Protein AF-A0A4Z1ERL7-F1 (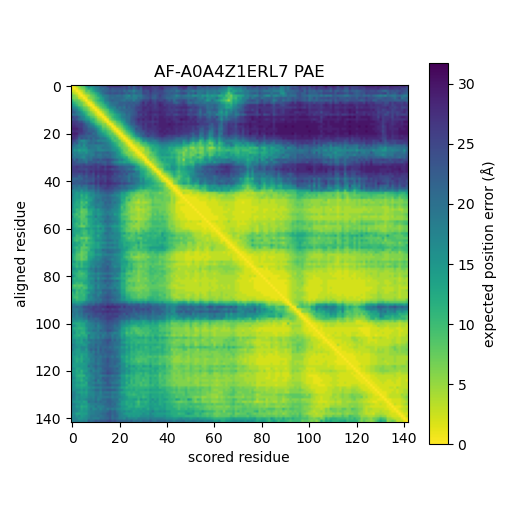afdb_monomer)

Foldseek 3Di:
DDDFDFADDPPPDPDPDPDPDPPPDDQDQDDCPPVPDPPDPPQQPDPNVQSRVQSCCCVPVNVPDRTPPGDHDGDDPDDLRVLLVVCVVPDDQDPDLVPAAEDEDAPDDDVSSVVSCVVSVHHYDHAYADPVGGDPVSVVVD

InterPro domains:
  IPR015421 Pyridoxal phosphate-dependent transferase, major domain [G3DSA:3.40.640.10] (1-142)
  IPR050859 Class-I pyridoxal-phosphate-dependent aminotransferase-like [PTHR42790] (23-142)

Solvent-accessible surface area (backbone atoms only — not comparable to full-atom values): 9504 Å² total; per-residue (Å²): 135,89,86,78,65,68,40,82,80,72,77,83,75,85,70,95,66,94,66,91,71,86,70,82,73,87,72,74,81,65,81,70,88,75,73,80,64,95,81,65,87,52,90,58,48,59,66,65,58,44,55,39,52,36,50,46,42,29,70,68,76,41,66,82,59,62,43,59,90,48,70,85,82,76,65,62,99,38,71,68,58,42,50,53,51,50,48,59,76,77,50,76,94,70,92,50,86,91,67,49,54,74,41,82,39,58,68,86,56,67,64,72,63,48,55,57,44,54,76,66,62,41,42,77,44,71,34,55,60,61,98,90,39,78,41,69,76,44,63,79,73,110

Secondary structure (DSSP, 8-state):
-----BPP-----------------------GGG---SSS--TT--HHHHHHHHHHIIIII-TT--BTT-------SSHHHHHHHHHHHH------GGGPPEEEEETT--HHHHHHHHHTT-EEEEEPB-SSSB-HHHHTT-

Radius of gyration: 19.95 Å; Cα contacts (8 Å, |Δi|>4): 111; chains: 1; bounding box: 48×36×49 Å

Sequence (142 aa):
MIEVQIARPAQLKLSDDEETLETSVPVTIPNMSKATDFNDPVDHGYPTLHSLLKQFTWKIVHEKIPYLGGPEIISTTGIIHGFSRVLEAFTEGYDFVREKQGLLRKQFTYKHVMQLAESRWLQIVPVRIDAEGIVPSALESV

Structure (mmCIF, N/CA/C/O backbone):
data_AF-A0A4Z1ERL7-F1
#
_entry.id   AF-A0A4Z1ERL7-F1
#
loop_
_atom_site.group_PDB
_atom_site.id
_atom_site.type_symbol
_atom_site.label_atom_id
_atom_site.label_alt_id
_atom_site.label_comp_id
_atom_site.label_asym_id
_atom_site.label_entity_id
_atom_site.label_seq_id
_atom_site.pdbx_PDB_ins_code
_atom_site.Cartn_x
_atom_site.Cartn_y
_atom_site.Cartn_z
_atom_site.occupancy
_atom_site.B_iso_or_equiv
_atom_site.auth_seq_id
_atom_site.auth_comp_id
_atom_site.auth_asym_id
_atom_site.auth_atom_id
_atom_site.pdbx_PDB_model_num
ATOM 1 N N . MET A 1 1 ? -5.606 18.672 0.229 1.00 29.23 1 MET A N 1
ATOM 2 C CA . MET A 1 1 ? -6.607 18.342 -0.808 1.00 29.23 1 MET A CA 1
ATOM 3 C C . MET A 1 1 ? -5.849 18.128 -2.110 1.00 29.23 1 MET A C 1
ATOM 5 O O . MET A 1 1 ? -5.290 19.090 -2.616 1.00 29.23 1 MET A O 1
ATOM 9 N N . ILE A 1 2 ? -5.696 16.882 -2.567 1.00 38.94 2 ILE A N 1
ATOM 10 C CA . ILE A 1 2 ? -5.010 16.573 -3.834 1.00 38.94 2 ILE A CA 1
ATOM 11 C C . ILE A 1 2 ? -6.072 16.645 -4.932 1.00 38.94 2 ILE A C 1
ATOM 13 O O . ILE A 1 2 ? -7.008 15.850 -4.935 1.00 38.94 2 ILE A O 1
ATOM 17 N N . GLU A 1 3 ? -5.965 17.634 -5.812 1.00 37.53 3 GLU A N 1
ATOM 18 C CA . GLU A 1 3 ? -6.872 17.820 -6.943 1.00 37.53 3 GLU A CA 1
ATOM 19 C C . GLU A 1 3 ? -6.348 16.994 -8.131 1.00 37.53 3 GLU A C 1
ATOM 21 O O . GLU A 1 3 ? -5.207 17.173 -8.554 1.00 37.53 3 GLU A O 1
ATOM 26 N N . VAL A 1 4 ? -7.140 16.045 -8.641 1.00 47.47 4 VAL A N 1
ATOM 27 C CA . VAL A 1 4 ? -6.750 15.170 -9.763 1.00 47.47 4 VAL A CA 1
ATOM 28 C C . VAL A 1 4 ? -7.673 15.417 -10.949 1.00 47.47 4 VAL A C 1
ATOM 30 O O . VAL A 1 4 ? -8.894 15.337 -10.827 1.00 47.47 4 VAL A O 1
ATOM 33 N N . GLN A 1 5 ? -7.087 15.679 -12.120 1.00 52.31 5 GLN A N 1
ATOM 34 C CA . GLN A 1 5 ? -7.832 15.790 -13.371 1.00 52.31 5 GLN A CA 1
ATOM 35 C C . GLN A 1 5 ? -8.152 14.392 -13.918 1.00 52.31 5 GLN A C 1
ATOM 37 O O . GLN A 1 5 ? -7.267 13.615 -14.285 1.00 52.31 5 GLN A O 1
ATOM 42 N N . ILE A 1 6 ? -9.442 14.067 -13.960 1.00 46.56 6 ILE A N 1
ATOM 43 C CA . ILE A 1 6 ? -9.960 12.811 -14.507 1.00 46.56 6 ILE A CA 1
ATOM 44 C C . ILE A 1 6 ? -9.933 12.914 -16.038 1.00 46.56 6 ILE A C 1
ATOM 46 O O . ILE A 1 6 ? -10.488 13.857 -16.609 1.00 46.56 6 ILE A O 1
ATOM 50 N N . ALA A 1 7 ? -9.288 11.962 -16.719 1.00 53.94 7 ALA A N 1
ATOM 51 C CA . ALA A 1 7 ? -9.387 11.883 -18.173 1.00 53.94 7 ALA A CA 1
ATOM 52 C C . ALA A 1 7 ? -10.841 11.541 -18.543 1.00 53.94 7 ALA A C 1
ATOM 54 O O . ALA A 1 7 ? -11.487 10.771 -17.833 1.00 53.94 7 ALA A O 1
ATOM 55 N N . ARG A 1 8 ? -11.387 12.115 -19.630 1.00 42.97 8 ARG A N 1
ATOM 56 C CA . ARG A 1 8 ? -12.768 11.817 -20.065 1.00 42.97 8 ARG A CA 1
ATOM 57 C C . ARG A 1 8 ? -12.980 10.297 -20.069 1.00 42.97 8 ARG A C 1
ATOM 59 O O . ARG A 1 8 ? -12.182 9.614 -20.712 1.00 42.97 8 ARG A O 1
ATOM 66 N N . PRO A 1 9 ? -14.013 9.767 -19.387 1.00 41.22 9 PRO A N 1
ATOM 67 C CA . PRO A 1 9 ? -14.196 8.330 -19.292 1.00 41.22 9 PRO A CA 1
ATOM 68 C C . PRO A 1 9 ? -14.443 7.784 -20.697 1.00 41.22 9 PRO A C 1
ATOM 70 O O . PRO A 1 9 ? -15.486 8.038 -21.300 1.00 41.22 9 PRO A O 1
ATOM 73 N N . ALA A 1 10 ? -13.476 7.043 -21.235 1.00 47.03 10 ALA A N 1
ATOM 74 C CA . ALA A 1 10 ? -13.779 6.104 -22.297 1.00 47.03 10 ALA A CA 1
ATOM 75 C C . ALA A 1 10 ? -14.717 5.073 -21.664 1.00 47.03 10 ALA A C 1
ATOM 77 O O . ALA A 1 10 ? -14.352 4.448 -20.667 1.00 47.03 10 ALA A O 1
ATOM 78 N N . GLN A 1 11 ? -15.951 4.967 -22.165 1.00 36.72 11 GLN A N 1
ATOM 79 C CA . GLN A 1 11 ? -16.884 3.953 -21.684 1.00 36.72 11 GLN A CA 1
ATOM 80 C C . GLN A 1 11 ? -16.178 2.598 -21.679 1.00 36.72 11 GLN A C 1
ATOM 82 O O . GLN A 1 11 ? -15.636 2.172 -22.700 1.00 36.72 11 GLN A O 1
ATOM 87 N N . LEU A 1 12 ? -16.173 1.953 -20.514 1.00 37.81 12 LEU A N 1
ATOM 88 C CA . LEU A 1 12 ? -15.612 0.629 -20.314 1.00 37.81 12 LEU A CA 1
ATOM 89 C C . LEU A 1 12 ? -16.505 -0.346 -21.090 1.00 37.81 12 LEU A C 1
ATOM 91 O O . LEU A 1 12 ? -17.544 -0.779 -20.598 1.00 37.81 12 LEU A O 1
ATOM 95 N N . LYS A 1 13 ? -16.165 -0.594 -22.358 1.00 33.91 13 LYS A N 1
ATOM 96 C CA . LYS A 1 13 ? -16.823 -1.622 -23.159 1.00 33.91 13 LYS A CA 1
ATOM 97 C C . LYS A 1 13 ? -16.431 -2.965 -22.556 1.00 33.91 13 LYS A C 1
ATOM 99 O O . LYS A 1 13 ? -15.260 -3.330 -22.582 1.00 33.91 13 LYS A O 1
ATOM 104 N N . LEU A 1 14 ? -17.405 -3.657 -21.976 1.00 33.97 14 LEU A N 1
ATOM 105 C CA . LEU A 1 14 ? -17.290 -5.077 -21.679 1.00 33.97 14 LEU A CA 1
ATOM 106 C C . LEU A 1 14 ? -17.335 -5.785 -23.041 1.00 33.97 14 LEU A C 1
ATOM 108 O O . LEU A 1 14 ? -18.391 -5.843 -23.666 1.00 33.97 14 LEU A O 1
ATOM 112 N N . SER A 1 15 ? -16.178 -6.160 -23.579 1.00 39.16 15 SER A N 1
ATOM 113 C CA . SER A 1 15 ? -16.084 -7.008 -24.768 1.00 39.16 15 SER A CA 1
ATOM 114 C C . SER A 1 15 ? -16.004 -8.458 -24.303 1.00 39.16 15 SER A C 1
ATOM 116 O O . SER A 1 15 ? -15.070 -8.808 -23.583 1.00 39.16 15 SER A O 1
ATOM 118 N N . ASP A 1 16 ? -16.981 -9.274 -24.702 1.00 39.66 16 ASP A N 1
ATOM 119 C CA . ASP A 1 16 ? -17.106 -10.709 -24.390 1.00 39.66 16 ASP A CA 1
ATOM 120 C C . ASP A 1 16 ? -16.131 -11.595 -25.197 1.00 39.66 16 ASP A C 1
ATOM 122 O O . ASP A 1 16 ? -16.387 -12.775 -25.428 1.00 39.66 16 ASP A O 1
ATOM 126 N N . ASP A 1 17 ? -14.999 -11.046 -25.632 1.00 36.62 17 ASP A N 1
ATOM 127 C CA . ASP A 1 17 ? -14.083 -11.733 -26.534 1.00 36.62 17 ASP A CA 1
ATOM 128 C C . ASP A 1 17 ? -12.872 -12.269 -25.755 1.00 36.62 17 ASP A C 1
ATOM 130 O O . ASP A 1 17 ? -12.022 -11.516 -25.272 1.00 36.62 17 ASP A O 1
ATOM 134 N N . GLU A 1 18 ? -12.807 -13.600 -25.635 1.00 43.19 18 GLU A N 1
ATOM 135 C CA . GLU A 1 18 ? -11.594 -14.379 -25.348 1.00 43.19 18 GLU A CA 1
ATOM 136 C C . GLU A 1 18 ? -10.579 -14.136 -26.477 1.00 43.19 18 GLU A C 1
ATOM 138 O O . GLU A 1 18 ? -10.425 -14.922 -27.411 1.00 43.19 18 GLU A O 1
ATOM 143 N N . GLU A 1 19 ? -9.912 -12.988 -26.426 1.00 36.16 19 GLU A N 1
ATOM 144 C CA . GLU A 1 19 ? -8.813 -12.659 -27.318 1.00 36.16 19 GLU A CA 1
ATOM 145 C C . GLU A 1 19 ? -7.513 -12.846 -26.529 1.00 36.16 19 GLU A C 1
ATOM 147 O O . GLU A 1 19 ? -7.147 -12.040 -25.669 1.00 36.16 19 GLU A O 1
ATOM 152 N N . THR A 1 20 ? -6.812 -13.953 -26.790 1.00 41.12 20 THR A N 1
ATOM 153 C CA . THR A 1 20 ? -5.414 -14.151 -26.388 1.00 41.12 20 THR A CA 1
ATOM 154 C C . THR A 1 20 ? -4.553 -13.095 -27.074 1.00 41.12 20 THR A C 1
ATOM 156 O O . THR A 1 20 ? -3.972 -13.320 -28.135 1.00 41.12 20 THR A O 1
ATOM 159 N N . LEU A 1 21 ? -4.514 -11.907 -26.482 1.00 41.00 21 LEU A N 1
ATOM 160 C CA . LEU A 1 21 ? -3.724 -10.777 -26.934 1.00 41.00 21 LEU A CA 1
ATOM 161 C C . LEU A 1 21 ? -2.336 -10.864 -26.299 1.00 41.00 21 LEU A C 1
ATOM 163 O O . LEU A 1 21 ? -2.074 -10.274 -25.250 1.00 41.00 21 LEU A O 1
ATOM 167 N N . GLU A 1 22 ? -1.406 -11.544 -26.971 1.00 43.72 22 GLU A N 1
ATOM 168 C CA . GLU A 1 22 ? 0.022 -11.240 -26.818 1.00 43.72 22 GLU A CA 1
ATOM 169 C C . GLU A 1 22 ? 0.317 -9.873 -27.461 1.00 43.72 22 GLU A C 1
ATOM 171 O O . GLU A 1 22 ? 1.029 -9.747 -28.457 1.00 43.72 22 GLU A O 1
ATOM 176 N N . THR A 1 23 ? -0.267 -8.809 -26.911 1.00 46.44 23 THR A N 1
ATOM 177 C CA . THR A 1 23 ? 0.066 -7.445 -27.314 1.00 46.44 23 THR A CA 1
ATOM 178 C C . THR A 1 23 ? 1.354 -7.075 -26.600 1.00 46.44 23 THR A C 1
ATOM 180 O O . THR A 1 23 ? 1.348 -6.654 -25.444 1.00 46.44 23 THR A O 1
ATOM 183 N N . SER A 1 24 ? 2.491 -7.251 -27.274 1.00 50.66 24 SER A N 1
ATOM 184 C CA . SER A 1 24 ? 3.776 -6.754 -26.785 1.00 50.66 24 SER A CA 1
ATOM 185 C C . SER A 1 24 ? 3.712 -5.225 -26.690 1.00 50.66 24 SER A C 1
ATOM 187 O O . SER A 1 24 ? 3.910 -4.522 -27.685 1.00 50.66 24 SER A O 1
ATOM 189 N N . VAL A 1 25 ? 3.393 -4.687 -25.512 1.00 60.91 25 VAL A N 1
ATOM 190 C CA . VAL A 1 25 ? 3.356 -3.237 -25.315 1.00 60.91 25 VAL A CA 1
ATOM 191 C C . VAL A 1 25 ? 4.800 -2.722 -25.308 1.00 60.91 25 VAL A C 1
ATOM 193 O O . VAL A 1 25 ? 5.588 -3.139 -24.456 1.00 60.91 25 VAL A O 1
ATOM 196 N N . PRO A 1 26 ? 5.194 -1.822 -26.229 1.00 62.06 26 PRO A N 1
ATOM 197 C CA . PRO A 1 26 ? 6.570 -1.356 -26.298 1.00 62.06 26 PRO A CA 1
ATOM 198 C C . PRO A 1 26 ? 6.904 -0.531 -25.050 1.00 62.06 26 PRO A C 1
ATOM 200 O O . PRO A 1 26 ? 6.377 0.571 -24.840 1.00 62.06 26 PRO A O 1
ATOM 203 N N . VAL A 1 27 ? 7.795 -1.071 -24.219 1.00 63.47 27 VAL A N 1
ATOM 204 C CA . VAL A 1 27 ? 8.471 -0.351 -23.138 1.00 63.47 27 VAL A CA 1
ATOM 205 C C . VAL A 1 27 ? 9.826 0.092 -23.673 1.00 63.47 27 VAL A C 1
ATOM 207 O O . VAL A 1 27 ? 10.673 -0.734 -24.011 1.00 63.47 27 VAL A O 1
ATOM 210 N N . THR A 1 28 ? 10.036 1.402 -23.780 1.00 74.31 28 THR A N 1
ATOM 211 C CA . THR A 1 28 ? 11.329 1.937 -24.208 1.00 74.31 28 THR A CA 1
ATOM 212 C C . THR A 1 28 ? 12.327 1.716 -23.082 1.00 74.31 28 THR A C 1
ATOM 214 O O . THR A 1 28 ? 12.141 2.267 -22.000 1.00 74.31 28 THR A O 1
ATOM 217 N N . ILE A 1 29 ? 13.382 0.938 -23.331 1.00 71.38 29 ILE A N 1
ATOM 218 C CA . ILE A 1 29 ? 14.493 0.771 -22.389 1.00 71.38 29 ILE A CA 1
ATOM 219 C C . ILE A 1 29 ? 15.427 1.972 -22.570 1.00 71.38 29 ILE A C 1
ATOM 221 O O . ILE A 1 29 ? 16.102 2.070 -23.600 1.00 71.38 29 ILE A O 1
ATOM 225 N N . PRO A 1 30 ? 15.462 2.922 -21.624 1.00 65.56 30 PRO A N 1
ATOM 226 C CA . PRO A 1 30 ? 16.341 4.066 -21.754 1.00 65.56 30 PRO A CA 1
ATOM 227 C C . PRO A 1 30 ? 17.798 3.628 -21.539 1.00 65.56 30 PRO A C 1
ATOM 229 O O . PRO A 1 30 ? 18.100 2.758 -20.721 1.00 65.56 30 PRO A O 1
ATOM 232 N N . ASN A 1 31 ? 18.718 4.222 -22.298 1.00 66.75 31 ASN A N 1
ATOM 233 C CA . ASN A 1 31 ? 20.134 3.875 -22.235 1.00 66.75 31 ASN A CA 1
ATOM 234 C C . ASN A 1 31 ? 20.722 4.243 -20.856 1.00 66.75 31 ASN A C 1
ATOM 236 O O . ASN A 1 31 ? 20.790 5.418 -20.493 1.00 66.75 31 ASN A O 1
ATOM 240 N N . MET A 1 32 ? 21.168 3.236 -20.099 1.00 58.22 32 MET A N 1
ATOM 241 C CA . MET A 1 32 ? 21.687 3.398 -18.734 1.00 58.22 32 MET A CA 1
ATOM 242 C C . MET A 1 32 ? 23.108 3.979 -18.660 1.00 58.22 32 MET A C 1
ATOM 244 O O . MET A 1 32 ? 23.582 4.294 -17.574 1.00 58.22 32 MET A O 1
ATOM 248 N N . SER A 1 33 ? 23.790 4.167 -19.793 1.00 60.22 33 SER A N 1
ATOM 249 C CA . SER A 1 33 ? 25.189 4.630 -19.829 1.00 60.22 33 SER A CA 1
ATOM 250 C C . SER A 1 33 ? 25.410 6.085 -19.388 1.00 60.22 33 SER A C 1
ATOM 252 O O . SER A 1 33 ? 26.551 6.471 -19.166 1.00 60.22 33 SER A O 1
ATOM 254 N N . LYS A 1 34 ? 24.346 6.883 -19.208 1.00 55.84 34 LYS A N 1
ATOM 255 C CA . LYS A 1 34 ? 24.411 8.240 -18.622 1.00 55.84 34 LYS A CA 1
ATOM 256 C C . LYS A 1 34 ? 24.113 8.283 -17.114 1.00 55.84 34 LYS A C 1
ATOM 258 O O . LYS A 1 34 ? 23.846 9.353 -16.585 1.00 55.84 34 LYS A O 1
ATOM 263 N N . ALA A 1 35 ? 24.145 7.150 -16.408 1.00 53.91 35 ALA A N 1
ATOM 264 C CA . ALA A 1 35 ? 23.962 7.087 -14.950 1.00 53.91 35 ALA A CA 1
ATOM 265 C C . ALA A 1 35 ? 25.219 7.501 -14.148 1.00 53.91 35 ALA A C 1
ATOM 267 O O . ALA A 1 35 ? 25.439 7.033 -13.034 1.00 53.91 35 ALA A O 1
ATOM 268 N N . THR A 1 36 ? 26.065 8.351 -14.724 1.00 53.62 36 THR A N 1
ATOM 269 C CA . THR A 1 36 ? 27.290 8.876 -14.121 1.00 53.62 36 THR A CA 1
ATOM 270 C C . THR A 1 36 ? 27.047 10.289 -13.615 1.00 53.62 36 THR A C 1
ATOM 272 O O . THR A 1 36 ? 27.498 11.255 -14.212 1.00 53.62 36 THR A O 1
ATOM 275 N N . ASP A 1 37 ? 26.349 10.395 -12.491 1.00 51.66 37 ASP A N 1
ATOM 276 C CA . ASP A 1 37 ? 26.801 11.311 -11.449 1.00 51.66 37 ASP A CA 1
ATOM 277 C C . ASP A 1 37 ? 26.349 10.765 -10.092 1.00 51.66 37 ASP A C 1
ATOM 279 O O . ASP A 1 37 ? 25.163 10.652 -9.795 1.00 51.66 37 ASP A O 1
ATOM 283 N N . PHE A 1 38 ? 27.315 10.317 -9.291 1.00 54.84 38 PHE A N 1
ATOM 284 C CA . PHE A 1 38 ? 27.087 9.792 -7.938 1.00 54.84 38 PHE A CA 1
ATOM 285 C C . PHE A 1 38 ? 26.825 10.925 -6.926 1.00 54.84 38 PHE A C 1
ATOM 287 O O . PHE A 1 38 ? 26.495 10.661 -5.775 1.00 54.84 38 PHE A O 1
ATOM 294 N N . ASN A 1 39 ? 26.989 12.183 -7.352 1.00 55.59 39 ASN A N 1
ATOM 295 C CA . ASN A 1 39 ? 27.037 13.352 -6.479 1.00 55.59 39 ASN A CA 1
ATOM 296 C C . ASN A 1 39 ? 25.744 14.174 -6.415 1.00 55.59 39 ASN A C 1
ATOM 298 O O . ASN A 1 39 ? 25.655 15.041 -5.548 1.00 55.59 39 ASN A O 1
ATOM 302 N N . ASP A 1 40 ? 24.747 13.904 -7.259 1.00 55.66 40 ASP A N 1
ATOM 303 C CA . ASP A 1 40 ? 23.464 14.602 -7.176 1.00 55.66 40 ASP A CA 1
ATOM 304 C C . ASP A 1 40 ? 22.503 13.832 -6.255 1.00 55.66 40 ASP A C 1
ATOM 306 O O . ASP A 1 40 ? 22.133 12.692 -6.566 1.00 55.66 40 ASP A O 1
ATOM 310 N N . PRO A 1 41 ? 22.068 14.410 -5.117 1.00 51.62 41 PRO A N 1
ATOM 311 C CA . PRO A 1 41 ? 21.031 13.811 -4.293 1.00 51.62 41 PRO A CA 1
ATOM 312 C C . PRO A 1 41 ? 19.706 13.895 -5.052 1.00 51.62 41 PRO A C 1
ATOM 314 O O . PRO A 1 41 ? 18.992 14.893 -4.997 1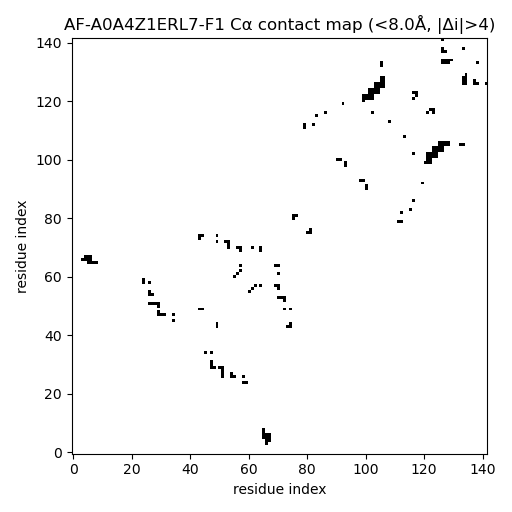.00 51.62 41 PRO A O 1
ATOM 317 N N . VAL A 1 42 ? 19.377 12.850 -5.808 1.00 58.47 42 VAL A N 1
ATOM 318 C CA . VAL A 1 42 ? 18.064 12.764 -6.440 1.00 58.47 42 VAL A CA 1
ATOM 319 C C . VAL A 1 42 ? 17.101 12.172 -5.419 1.00 58.47 42 VAL A C 1
ATOM 321 O O . VAL A 1 42 ? 17.010 10.952 -5.280 1.00 58.47 42 VAL A O 1
ATOM 324 N N . ASP A 1 43 ? 16.350 13.032 -4.729 1.00 58.31 43 ASP A N 1
ATOM 325 C CA . ASP A 1 43 ? 15.282 12.646 -3.785 1.00 58.31 43 ASP A CA 1
ATOM 326 C C . ASP A 1 43 ? 14.242 11.689 -4.411 1.00 58.31 43 ASP A C 1
ATOM 328 O O . ASP A 1 43 ? 13.515 10.981 -3.713 1.00 58.31 43 ASP A O 1
ATOM 332 N N . HIS A 1 44 ? 14.194 11.622 -5.746 1.00 60.16 44 HIS A N 1
ATOM 333 C CA . HIS A 1 44 ? 13.307 10.763 -6.535 1.00 60.16 44 HIS A CA 1
ATOM 334 C C . HIS A 1 44 ? 14.008 9.568 -7.217 1.00 60.16 44 HIS A C 1
ATOM 336 O O . HIS A 1 44 ? 13.363 8.810 -7.947 1.00 60.16 44 HIS A O 1
ATOM 342 N N . GLY A 1 45 ? 15.299 9.344 -6.951 1.00 71.62 45 GLY A N 1
ATOM 343 C CA . GLY A 1 45 ? 16.111 8.285 -7.561 1.00 71.62 45 GLY A CA 1
ATOM 344 C C . GLY A 1 45 ? 16.544 8.576 -9.004 1.00 71.62 45 GLY A C 1
ATOM 345 O O . GLY A 1 45 ? 16.286 9.638 -9.553 1.00 71.62 45 GLY A O 1
ATOM 346 N N . TYR A 1 46 ? 17.227 7.624 -9.644 1.00 81.12 46 TYR A N 1
ATOM 347 C CA . TYR A 1 46 ? 17.793 7.826 -10.983 1.00 81.12 46 TYR A CA 1
ATOM 348 C C . TYR A 1 46 ? 16.715 8.151 -12.041 1.00 81.12 46 TYR A C 1
ATOM 350 O O . TYR A 1 46 ? 15.831 7.316 -12.262 1.00 81.12 46 TYR A O 1
ATOM 358 N N . PRO A 1 47 ? 16.814 9.278 -12.778 1.00 81.94 47 PRO A N 1
ATOM 359 C CA . PRO A 1 47 ? 15.794 9.698 -13.751 1.00 81.94 47 PRO A CA 1
ATOM 360 C C . PRO A 1 47 ? 15.494 8.652 -14.835 1.00 81.94 47 PRO A C 1
ATOM 362 O O . PRO A 1 47 ? 14.345 8.425 -15.213 1.00 81.94 47 PRO A O 1
ATOM 365 N N . THR A 1 48 ? 16.534 7.964 -15.304 1.00 82.69 48 THR A N 1
ATOM 366 C CA . THR A 1 48 ? 16.443 6.879 -16.289 1.00 82.69 48 THR A CA 1
ATOM 367 C C . THR A 1 48 ? 15.609 5.706 -15.771 1.00 82.69 48 THR A C 1
ATOM 369 O O . THR A 1 48 ? 14.745 5.191 -16.479 1.00 82.69 48 THR A O 1
ATOM 372 N N . LEU A 1 49 ? 15.839 5.302 -14.519 1.00 83.75 49 LEU A N 1
ATOM 373 C CA . LEU A 1 49 ? 15.096 4.218 -13.882 1.00 83.75 49 LEU A CA 1
ATOM 374 C C . LEU A 1 49 ? 13.654 4.641 -13.585 1.00 83.75 49 L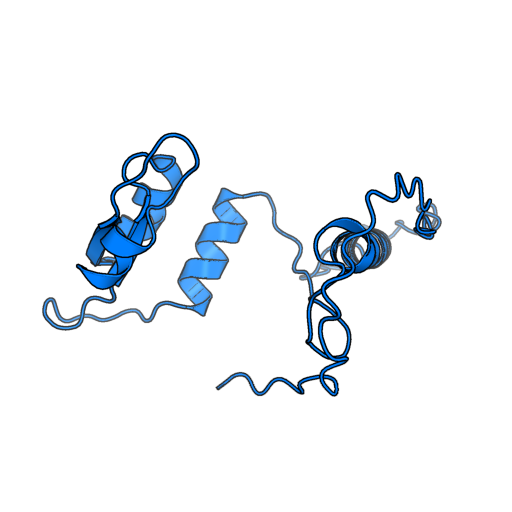EU A C 1
ATOM 376 O O . LEU A 1 49 ? 12.733 3.860 -13.810 1.00 83.75 49 LEU A O 1
ATOM 380 N N . HIS A 1 50 ? 13.453 5.883 -13.141 1.00 86.56 50 HIS A N 1
ATOM 381 C CA . HIS A 1 50 ? 12.126 6.451 -12.905 1.00 86.56 50 HIS A CA 1
ATOM 382 C C . HIS A 1 50 ? 11.271 6.431 -14.179 1.00 86.56 50 HIS A C 1
ATOM 384 O O . HIS A 1 50 ? 10.173 5.879 -14.172 1.00 86.56 50 HIS A O 1
ATOM 390 N N . SER A 1 51 ? 11.804 6.912 -15.307 1.00 86.75 51 SER A N 1
ATOM 391 C CA . SER A 1 51 ? 11.083 6.898 -16.589 1.00 86.75 51 SER A CA 1
ATOM 392 C C . SER A 1 51 ? 10.703 5.482 -17.035 1.00 86.75 51 SER A C 1
ATOM 394 O O . SER A 1 51 ? 9.583 5.260 -17.502 1.00 86.75 51 SER A O 1
ATOM 396 N N . LEU A 1 52 ? 11.611 4.516 -16.865 1.00 89.00 52 LEU A N 1
ATOM 397 C CA . LEU A 1 52 ? 11.354 3.114 -17.188 1.00 89.00 52 LEU A CA 1
ATOM 398 C C . LEU A 1 52 ? 10.238 2.531 -16.312 1.00 89.00 52 LEU A C 1
ATOM 400 O O . LEU A 1 52 ? 9.277 1.961 -16.828 1.00 89.00 52 LEU A O 1
ATOM 404 N N . LEU A 1 53 ? 10.347 2.696 -14.992 1.00 89.94 53 LEU A N 1
ATOM 405 C CA . LEU A 1 53 ? 9.373 2.167 -14.037 1.00 89.94 53 LEU A CA 1
ATOM 406 C C . LEU A 1 53 ? 8.003 2.831 -14.195 1.00 89.94 53 LEU A C 1
ATOM 408 O O . LEU A 1 53 ? 6.984 2.153 -14.068 1.00 89.94 53 LEU A O 1
ATOM 412 N N . LYS A 1 54 ? 7.951 4.125 -14.526 1.00 88.88 54 LYS A N 1
ATOM 413 C CA . LYS A 1 54 ? 6.695 4.837 -14.786 1.00 88.88 54 LYS A CA 1
ATOM 414 C C . LYS A 1 54 ? 6.003 4.293 -16.033 1.00 88.88 54 LYS A C 1
ATOM 416 O O . LYS A 1 54 ? 4.809 4.001 -15.996 1.00 88.88 54 LYS A O 1
ATOM 421 N N . GLN A 1 55 ? 6.759 4.087 -17.114 1.00 88.38 55 GLN A N 1
ATOM 422 C CA . GLN A 1 55 ? 6.239 3.457 -18.329 1.00 88.38 55 GLN A CA 1
ATOM 423 C C . GLN A 1 55 ? 5.740 2.038 -18.057 1.00 88.38 55 GLN A C 1
ATOM 425 O O . GLN A 1 55 ? 4.645 1.702 -18.492 1.00 88.38 55 GLN A O 1
ATOM 430 N N . PHE A 1 56 ? 6.506 1.232 -17.319 1.00 90.31 56 PHE A N 1
ATOM 431 C CA . PHE A 1 56 ? 6.118 -0.126 -16.937 1.00 90.31 56 PHE A CA 1
ATOM 432 C C . PHE A 1 56 ? 4.832 -0.137 -16.098 1.00 90.31 56 PHE A C 1
ATOM 434 O O . PHE A 1 56 ? 3.896 -0.879 -16.390 1.00 90.31 56 PHE A O 1
ATOM 441 N N . THR A 1 57 ? 4.754 0.730 -15.089 1.00 90.44 57 THR A N 1
ATOM 442 C CA . THR A 1 57 ? 3.607 0.807 -14.176 1.00 90.44 57 THR A CA 1
ATOM 443 C C . THR A 1 57 ? 2.339 1.207 -14.918 1.00 90.44 57 THR A C 1
ATOM 445 O O . THR A 1 57 ? 1.312 0.559 -14.757 1.00 90.44 57 THR A O 1
ATOM 448 N N . TRP A 1 58 ? 2.405 2.225 -15.777 1.00 87.44 58 TRP A N 1
ATOM 449 C CA . TRP A 1 58 ? 1.256 2.621 -16.589 1.00 87.44 58 TRP A CA 1
ATOM 450 C C . TRP A 1 58 ? 0.889 1.526 -17.597 1.00 87.44 58 TRP A C 1
ATOM 452 O O . TRP A 1 58 ? -0.241 1.053 -17.603 1.00 87.44 58 TRP A O 1
ATOM 462 N N . LYS A 1 59 ? 1.827 1.100 -18.444 1.00 85.81 59 LYS A N 1
ATOM 463 C CA . LYS A 1 59 ? 1.514 0.266 -19.613 1.00 85.81 59 LYS A CA 1
ATOM 464 C C . LYS A 1 59 ? 1.201 -1.192 -19.287 1.00 85.81 59 LYS A C 1
ATOM 466 O O . LYS A 1 59 ? 0.505 -1.822 -20.069 1.00 85.81 59 LYS A O 1
ATOM 471 N N . ILE A 1 60 ? 1.747 -1.730 -18.195 1.00 87.94 60 ILE A N 1
ATOM 472 C CA . ILE A 1 60 ? 1.658 -3.164 -17.878 1.00 87.94 60 ILE A CA 1
ATOM 473 C C . ILE A 1 60 ? 0.865 -3.393 -16.592 1.00 87.94 60 ILE A C 1
ATOM 475 O O . ILE A 1 60 ? -0.043 -4.215 -16.570 1.00 87.94 60 ILE A O 1
ATOM 479 N N . VAL A 1 61 ? 1.183 -2.672 -15.513 1.00 88.94 61 VAL A N 1
ATOM 480 C CA . VAL A 1 61 ? 0.550 -2.927 -14.203 1.00 88.94 61 VAL A CA 1
ATOM 481 C C . VAL A 1 61 ? -0.844 -2.304 -14.117 1.00 88.94 61 VAL A C 1
ATOM 483 O O . VAL A 1 61 ? -1.768 -2.891 -13.557 1.00 88.94 61 VAL A O 1
ATOM 486 N N . HIS A 1 62 ? -1.001 -1.101 -14.662 1.00 85.81 62 HIS A N 1
ATOM 487 C CA . HIS A 1 62 ? -2.175 -0.262 -14.464 1.00 85.81 62 HIS A CA 1
ATOM 488 C C . HIS A 1 62 ? -2.708 0.325 -15.777 1.00 85.81 62 HIS A C 1
ATOM 490 O O . HIS A 1 62 ? -3.012 1.516 -15.862 1.00 85.81 62 HIS A O 1
ATOM 496 N N . GLU A 1 63 ? -2.872 -0.532 -16.787 1.00 82.31 63 GLU A N 1
ATOM 497 C CA . GLU A 1 63 ? -3.307 -0.140 -18.136 1.00 82.31 63 GLU A CA 1
ATOM 498 C C . GLU A 1 63 ? -4.607 0.686 -18.129 1.00 82.31 63 GLU A C 1
ATOM 500 O O . GLU A 1 63 ? -4.755 1.643 -18.885 1.00 82.31 63 GLU A O 1
ATOM 505 N N . LYS A 1 64 ? -5.538 0.351 -17.229 1.00 84.19 64 LYS A N 1
ATOM 506 C CA . LYS A 1 64 ? -6.900 0.907 -17.191 1.00 84.19 64 LYS A CA 1
ATOM 507 C C . LYS A 1 64 ? -7.089 2.054 -16.189 1.00 84.19 64 LYS A C 1
ATOM 509 O O . LYS A 1 64 ? -8.225 2.345 -15.817 1.00 84.19 64 LYS A O 1
ATOM 514 N N . ILE A 1 65 ? -6.020 2.698 -15.709 1.00 83.62 65 ILE A N 1
ATOM 515 C CA . ILE A 1 65 ? -6.172 3.838 -14.790 1.00 83.62 65 ILE A CA 1
ATOM 516 C C . ILE A 1 65 ? -6.832 5.031 -15.516 1.00 83.62 65 ILE A C 1
ATOM 518 O O . ILE A 1 65 ? -6.311 5.487 -16.533 1.00 83.62 65 ILE A O 1
ATOM 522 N N . PRO A 1 66 ? -7.937 5.593 -14.984 1.00 84.25 66 PRO A N 1
ATOM 523 C CA . PRO A 1 66 ? -8.690 6.667 -15.641 1.00 84.25 66 PRO A CA 1
ATOM 524 C C . PRO A 1 66 ? -8.109 8.079 -15.412 1.00 84.25 66 PRO A C 1
ATOM 526 O O . PRO A 1 66 ? -8.727 9.075 -15.794 1.00 84.25 66 PRO A O 1
ATOM 529 N N . TYR A 1 67 ? -6.951 8.204 -14.759 1.00 82.62 67 TYR A N 1
ATOM 530 C CA . TYR A 1 67 ? -6.338 9.496 -14.435 1.00 82.62 67 TYR A CA 1
ATOM 531 C C . TYR A 1 67 ? -5.451 10.009 -15.573 1.00 82.62 67 TYR A C 1
ATOM 533 O O . TYR A 1 67 ? -4.668 9.259 -16.163 1.00 82.62 67 TYR A O 1
ATOM 541 N N . LEU A 1 68 ? -5.562 11.306 -15.874 1.00 81.81 68 LEU A N 1
ATOM 542 C CA . LEU A 1 68 ? -4.779 11.941 -16.931 1.00 81.81 68 LEU A CA 1
ATOM 543 C C . LEU A 1 68 ? -3.283 11.906 -16.584 1.00 81.81 68 LEU A C 1
ATOM 545 O O . LEU A 1 68 ? -2.885 12.299 -15.493 1.00 81.81 68 LEU A O 1
ATOM 549 N N . GLY A 1 69 ? -2.454 11.453 -17.527 1.00 77.81 69 GLY A N 1
ATOM 550 C CA . GLY A 1 69 ? -1.005 11.331 -17.323 1.00 77.81 69 GLY A CA 1
ATOM 551 C C . GLY A 1 69 ? -0.559 10.050 -16.609 1.00 77.81 69 GLY A C 1
ATOM 552 O O . GLY A 1 69 ? 0.646 9.858 -16.436 1.00 77.81 69 GLY A O 1
ATOM 553 N N . GLY A 1 70 ? -1.499 9.164 -16.259 1.00 82.25 70 GLY A N 1
ATOM 554 C CA . GLY A 1 70 ? -1.217 7.883 -15.615 1.00 82.25 70 GLY A CA 1
ATOM 555 C C . GLY A 1 70 ? -0.759 8.018 -14.155 1.00 82.25 70 GLY A C 1
ATOM 556 O O . GLY A 1 70 ? -0.700 9.121 -13.610 1.00 82.25 70 GLY A O 1
ATOM 557 N N . PRO A 1 71 ? -0.455 6.894 -13.486 1.00 87.50 71 PRO A N 1
ATOM 558 C CA . PRO A 1 71 ? 0.071 6.918 -12.127 1.00 87.50 71 PRO A CA 1
ATOM 559 C C . PRO A 1 71 ? 1.479 7.534 -12.088 1.00 87.50 71 PRO A C 1
ATOM 561 O O . PRO A 1 71 ? 2.333 7.231 -12.924 1.00 87.50 71 PRO A O 1
ATOM 564 N N . GLU A 1 72 ? 1.733 8.373 -11.084 1.00 88.50 72 GLU A N 1
ATOM 565 C CA . GLU A 1 72 ? 3.087 8.809 -10.734 1.00 88.50 72 GLU A CA 1
ATOM 566 C C . GLU A 1 72 ? 3.738 7.795 -9.789 1.00 88.50 72 GLU A C 1
ATOM 568 O O . GLU A 1 72 ? 3.047 7.122 -9.019 1.00 88.50 72 GLU A O 1
ATOM 573 N N . ILE A 1 73 ? 5.067 7.688 -9.838 1.00 88.69 73 ILE A N 1
ATOM 574 C CA . ILE A 1 73 ? 5.819 6.772 -8.977 1.00 88.69 73 ILE A CA 1
ATOM 575 C C . ILE A 1 73 ? 6.837 7.522 -8.119 1.00 88.69 73 ILE A C 1
ATOM 577 O O . ILE A 1 73 ? 7.410 8.531 -8.531 1.00 88.69 73 ILE A O 1
ATOM 581 N N . ILE A 1 74 ? 7.099 6.980 -6.931 1.00 87.88 74 ILE A N 1
ATOM 582 C CA . ILE A 1 74 ? 8.130 7.464 -6.011 1.00 87.88 74 ILE A CA 1
ATOM 583 C C . ILE A 1 74 ? 9.094 6.312 -5.746 1.00 87.88 74 ILE A C 1
ATOM 585 O O . ILE A 1 74 ? 8.674 5.208 -5.393 1.00 87.88 74 ILE A O 1
ATOM 589 N N . SER A 1 75 ? 10.392 6.565 -5.919 1.00 85.81 75 SER A N 1
ATOM 590 C CA . SER A 1 75 ? 11.420 5.579 -5.598 1.00 85.81 75 SER A CA 1
ATOM 591 C C . SER A 1 75 ? 11.507 5.378 -4.086 1.00 85.81 75 SER A C 1
ATOM 593 O O . SER A 1 75 ? 11.526 6.336 -3.315 1.00 85.81 75 SER A O 1
ATOM 595 N N . THR A 1 76 ? 11.563 4.123 -3.649 1.00 88.25 76 THR A N 1
ATOM 596 C CA . THR A 1 76 ? 11.694 3.771 -2.233 1.00 88.25 76 THR A CA 1
ATOM 597 C C . THR A 1 76 ? 12.768 2.707 -2.064 1.00 88.25 76 THR A C 1
ATOM 599 O O . THR A 1 76 ? 12.973 1.864 -2.931 1.00 88.25 76 THR A O 1
ATOM 602 N N . THR A 1 77 ? 13.427 2.697 -0.908 1.00 88.62 77 THR A N 1
ATOM 603 C CA . THR A 1 77 ? 14.415 1.675 -0.517 1.00 88.62 77 THR A CA 1
ATOM 604 C C . THR A 1 77 ? 13.804 0.285 -0.259 1.00 88.62 77 THR A C 1
ATOM 606 O O . THR A 1 77 ? 14.509 -0.635 0.144 1.00 88.62 77 THR A O 1
ATOM 609 N N . GLY A 1 78 ? 12.491 0.110 -0.446 1.00 89.19 78 GLY A N 1
ATOM 610 C CA . GLY A 1 78 ? 11.799 -1.168 -0.282 1.00 89.19 78 GLY A CA 1
ATOM 611 C C . GLY A 1 78 ? 10.375 -1.025 0.253 1.00 89.19 78 GLY A C 1
ATOM 612 O O . GLY A 1 78 ? 9.943 0.056 0.651 1.00 89.19 78 GLY A O 1
ATOM 613 N N . ILE A 1 79 ? 9.654 -2.150 0.315 1.00 89.31 79 ILE A N 1
ATOM 614 C CA . ILE A 1 79 ? 8.220 -2.186 0.650 1.00 89.31 79 ILE A CA 1
ATOM 615 C C . ILE A 1 79 ? 7.894 -1.631 2.045 1.00 89.31 79 ILE A C 1
ATOM 617 O O . ILE A 1 79 ? 6.888 -0.952 2.210 1.00 89.31 79 ILE A O 1
ATOM 621 N N . ILE A 1 80 ? 8.751 -1.870 3.042 1.00 92.06 80 ILE A N 1
ATOM 622 C CA . ILE A 1 80 ? 8.557 -1.369 4.413 1.00 92.06 80 ILE A CA 1
ATOM 623 C C . ILE A 1 80 ? 8.727 0.152 4.469 1.00 92.06 80 ILE A C 1
ATOM 625 O O . ILE A 1 80 ? 7.893 0.839 5.056 1.00 92.06 80 ILE A O 1
ATOM 629 N N . HIS A 1 81 ? 9.761 0.691 3.812 1.00 91.31 81 HIS A N 1
ATOM 630 C CA . HIS A 1 81 ? 9.956 2.139 3.725 1.00 91.31 81 HIS A CA 1
ATOM 631 C C . HIS A 1 81 ? 8.811 2.794 2.941 1.00 91.31 81 HIS A C 1
ATOM 633 O O . HIS A 1 81 ? 8.244 3.780 3.406 1.00 91.31 81 HIS A O 1
ATOM 639 N N . GLY A 1 82 ? 8.405 2.203 1.812 1.00 91.50 82 GLY A N 1
ATOM 640 C CA . GLY A 1 82 ? 7.261 2.677 1.035 1.00 91.50 82 GLY A CA 1
ATOM 641 C C . GLY A 1 82 ? 5.960 2.677 1.836 1.00 91.50 82 GLY A C 1
ATOM 642 O O . GLY A 1 82 ? 5.259 3.684 1.854 1.00 91.50 82 GLY A O 1
ATOM 643 N N . PHE A 1 83 ? 5.669 1.606 2.579 1.00 92.75 83 PHE A N 1
ATOM 644 C CA . PHE A 1 83 ? 4.479 1.554 3.428 1.00 92.75 83 PHE A CA 1
ATOM 645 C C . PHE A 1 83 ? 4.510 2.603 4.550 1.00 92.75 83 PHE A C 1
ATOM 647 O O . PHE A 1 83 ? 3.487 3.224 4.822 1.00 92.75 83 PHE A O 1
ATOM 654 N N . SER A 1 84 ? 5.674 2.877 5.152 1.00 91.88 84 SER A N 1
ATOM 655 C CA . SER A 1 84 ? 5.808 3.972 6.125 1.00 91.88 84 SER A CA 1
ATOM 656 C C . SER A 1 84 ? 5.450 5.329 5.514 1.00 91.88 84 SER A C 1
ATOM 658 O O . SER A 1 84 ? 4.726 6.099 6.138 1.00 91.88 84 SER A O 1
ATOM 660 N N . ARG A 1 85 ? 5.896 5.609 4.280 1.00 91.00 85 ARG A N 1
ATOM 661 C CA . ARG A 1 85 ? 5.547 6.850 3.564 1.00 91.00 85 ARG A CA 1
ATOM 662 C C . ARG A 1 85 ? 4.063 6.937 3.228 1.00 91.00 85 ARG A C 1
ATOM 664 O O . ARG A 1 85 ? 3.486 8.013 3.325 1.00 91.00 85 ARG A O 1
ATOM 671 N N . VAL A 1 86 ? 3.431 5.813 2.888 1.00 92.69 86 VAL A N 1
ATOM 672 C CA . VAL A 1 86 ? 1.973 5.754 2.704 1.00 92.69 86 VAL A CA 1
ATOM 673 C C . VAL A 1 86 ? 1.265 6.112 4.008 1.00 92.69 86 VAL A C 1
ATOM 675 O O . VAL A 1 86 ? 0.387 6.967 4.004 1.00 92.69 86 VAL A O 1
ATOM 678 N N . LEU A 1 87 ? 1.675 5.534 5.139 1.00 91.88 87 LEU A N 1
ATOM 679 C CA . LEU A 1 87 ? 1.093 5.914 6.424 1.00 91.88 87 LEU A CA 1
ATOM 680 C C . LEU A 1 87 ? 1.309 7.405 6.723 1.00 91.88 87 LEU A C 1
ATOM 682 O O . LEU A 1 87 ? 0.372 8.064 7.146 1.00 91.88 87 LEU A O 1
ATOM 686 N N . GLU A 1 88 ? 2.487 7.971 6.457 1.00 89.75 88 GLU A N 1
ATOM 687 C CA . GLU A 1 88 ? 2.737 9.418 6.623 1.00 89.75 88 GLU A CA 1
ATOM 688 C C . GLU A 1 88 ? 1.813 10.293 5.783 1.00 89.75 88 GLU A C 1
ATOM 690 O O . GLU A 1 88 ? 1.360 11.328 6.256 1.00 89.75 88 GLU A O 1
ATOM 695 N N . ALA A 1 89 ? 1.539 9.889 4.546 1.00 91.00 89 ALA A N 1
ATOM 696 C CA . ALA A 1 89 ? 0.730 10.677 3.628 1.00 91.00 89 ALA A CA 1
ATOM 697 C C . ALA A 1 89 ? -0.769 10.640 3.964 1.00 91.00 89 ALA A C 1
ATOM 699 O O . ALA A 1 89 ? -1.483 11.595 3.667 1.00 91.00 89 ALA A O 1
ATOM 700 N N . PHE A 1 90 ? -1.248 9.535 4.544 1.00 90.56 90 PHE A N 1
ATOM 701 C CA . PHE A 1 90 ? -2.677 9.293 4.772 1.00 90.56 90 PHE A CA 1
ATOM 702 C C . PHE A 1 90 ? -3.104 9.360 6.237 1.00 90.56 90 PHE A C 1
ATOM 704 O O . PHE A 1 90 ? -4.303 9.300 6.507 1.00 90.56 90 PHE A O 1
ATOM 711 N N . THR A 1 91 ? -2.160 9.458 7.175 1.00 87.94 91 THR A N 1
ATOM 712 C CA . THR A 1 91 ? -2.472 9.503 8.605 1.00 87.94 91 THR A CA 1
ATOM 713 C C . THR A 1 91 ? -1.976 10.779 9.251 1.00 87.94 91 THR A C 1
ATOM 715 O O . THR A 1 91 ? -0.902 11.285 8.932 1.00 87.94 91 THR A O 1
ATOM 718 N N . GLU A 1 92 ? -2.772 11.288 10.179 1.00 81.19 92 GLU A N 1
ATOM 719 C CA . GLU A 1 92 ? -2.441 12.450 10.990 1.00 81.19 92 GLU A CA 1
ATOM 720 C C . GLU A 1 92 ? -2.035 11.971 12.389 1.00 81.19 92 GLU A C 1
ATOM 722 O O . GLU A 1 92 ? -2.574 10.997 12.921 1.00 81.19 92 GLU A O 1
ATOM 727 N N . GLY A 1 93 ? -1.046 12.633 12.990 1.00 66.00 93 GLY A N 1
ATOM 728 C CA . GLY A 1 93 ? -0.644 12.350 14.365 1.00 66.00 93 GLY A CA 1
ATOM 729 C C . GLY A 1 93 ? -1.663 12.936 15.335 1.00 66.00 93 GLY A C 1
ATOM 730 O O . GLY A 1 93 ? -1.541 14.100 15.700 1.00 66.00 93 GLY A O 1
ATOM 731 N N . TYR A 1 94 ? -2.675 12.161 15.728 1.00 65.75 94 TYR A N 1
ATOM 732 C CA . TYR A 1 94 ? -3.651 12.587 16.734 1.00 65.75 94 TYR A CA 1
ATOM 733 C C . TYR A 1 94 ? -3.240 12.162 18.147 1.00 65.75 94 TYR A C 1
ATOM 735 O O . TYR A 1 94 ? -2.878 11.008 18.383 1.00 65.75 94 TYR A O 1
ATOM 743 N N . ASP A 1 95 ? -3.390 13.083 19.100 1.00 60.44 95 ASP A N 1
ATOM 744 C CA . ASP A 1 95 ? -3.046 12.876 20.513 1.00 60.44 95 ASP A CA 1
ATOM 745 C C . ASP A 1 95 ? -4.182 12.240 21.342 1.00 60.44 95 ASP A C 1
ATOM 747 O O . ASP A 1 95 ? -3.942 11.682 22.417 1.00 60.44 95 ASP A O 1
ATOM 751 N N . PHE A 1 96 ? -5.435 12.277 20.869 1.00 66.62 96 PHE A N 1
ATOM 752 C CA . PHE A 1 96 ? -6.595 11.842 21.656 1.00 66.62 96 PHE A CA 1
ATOM 753 C C . PHE A 1 96 ? -7.098 10.443 21.273 1.00 66.62 96 PHE A C 1
ATOM 755 O O . PHE A 1 96 ? -7.371 10.132 20.118 1.00 66.62 96 PHE A O 1
ATOM 762 N N . VAL A 1 97 ? -7.317 9.592 22.284 1.00 67.69 97 VAL A N 1
ATOM 763 C CA . VAL A 1 97 ? -7.714 8.175 22.122 1.00 67.69 97 VAL A CA 1
ATOM 764 C C . VAL A 1 97 ? -9.027 7.986 21.347 1.00 67.69 97 VAL A C 1
ATOM 766 O O . VAL A 1 97 ? -9.206 6.952 20.709 1.00 67.69 97 VAL A O 1
ATOM 769 N N . ARG A 1 98 ? -9.942 8.963 21.390 1.00 70.81 98 ARG A N 1
ATOM 770 C CA . ARG A 1 98 ? -11.254 8.888 20.720 1.00 70.81 98 ARG A CA 1
ATOM 771 C C . ARG A 1 98 ? -11.212 9.234 19.230 1.00 70.81 98 ARG A C 1
ATOM 773 O O . ARG A 1 98 ? -12.180 8.949 18.538 1.00 70.81 98 ARG A O 1
ATOM 780 N N . GLU A 1 99 ? -10.112 9.808 18.753 1.00 77.75 99 GLU A N 1
ATOM 781 C CA . GLU A 1 99 ? -9.949 10.293 17.374 1.00 77.75 99 GLU A CA 1
ATOM 782 C C . GLU A 1 99 ? -8.907 9.473 16.599 1.00 77.75 99 GLU A C 1
ATOM 784 O O . GLU A 1 99 ? -8.406 9.892 15.560 1.00 77.75 99 GLU A O 1
ATOM 789 N N . LYS A 1 100 ? -8.572 8.273 17.091 1.00 82.38 100 LYS A N 1
ATOM 790 C CA . LYS A 1 100 ? -7.666 7.361 16.389 1.00 82.38 100 LYS A CA 1
ATOM 791 C C . LYS A 1 100 ? -8.215 7.041 15.002 1.00 82.38 100 LYS A C 1
ATOM 793 O O . LYS A 1 100 ? -9.299 6.477 14.870 1.00 82.38 100 LYS A O 1
ATOM 798 N N . GLN A 1 101 ? -7.421 7.319 13.975 1.00 88.88 101 GLN A N 1
ATOM 799 C CA . GLN A 1 101 ? -7.738 6.895 12.618 1.00 88.88 101 GLN A CA 1
ATOM 800 C C . GLN A 1 101 ? -7.716 5.370 12.504 1.00 88.88 101 GLN A C 1
ATOM 802 O O . GLN A 1 101 ? -6.845 4.693 13.060 1.00 88.88 101 GLN A O 1
ATOM 807 N N . GLY A 1 102 ? -8.687 4.836 11.767 1.00 89.50 102 GLY A N 1
ATOM 808 C CA . GLY A 1 102 ? -8.791 3.413 11.480 1.00 89.50 102 GLY A CA 1
ATOM 809 C C . GLY A 1 102 ? -7.884 2.982 10.329 1.00 89.50 102 GLY A C 1
ATOM 810 O O . GLY A 1 102 ? -7.766 3.681 9.326 1.00 89.50 102 GLY A O 1
ATOM 811 N N . LEU A 1 103 ? -7.289 1.794 10.446 1.00 91.81 103 LEU A N 1
ATOM 812 C CA . LEU A 1 103 ? -6.622 1.096 9.351 1.00 91.81 103 LEU A CA 1
ATOM 813 C C . LEU A 1 103 ? -7.289 -0.263 9.135 1.00 91.81 103 LEU A C 1
ATOM 815 O O . LEU A 1 103 ? -7.170 -1.170 9.965 1.00 91.81 103 LEU A O 1
ATOM 819 N N 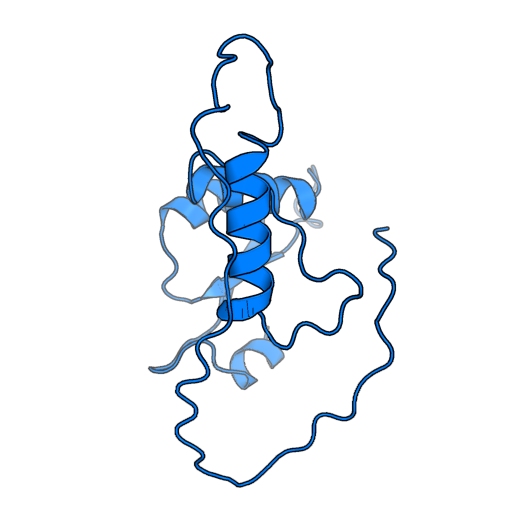. LEU A 1 104 ? -7.952 -0.412 7.991 1.00 93.25 104 LEU A N 1
ATOM 820 C CA . LEU A 1 104 ? -8.500 -1.690 7.556 1.00 93.25 104 LEU A CA 1
ATOM 821 C C . LEU A 1 104 ? -7.384 -2.596 7.044 1.00 93.25 104 LEU A C 1
ATOM 823 O O . LEU A 1 104 ? -6.506 -2.173 6.287 1.00 93.25 104 LEU A O 1
ATOM 827 N N . ARG A 1 105 ? -7.429 -3.871 7.426 1.00 91.25 105 ARG A N 1
ATOM 828 C CA . ARG A 1 105 ? -6.457 -4.867 6.967 1.00 91.25 105 ARG A CA 1
ATOM 829 C C . ARG A 1 105 ? -7.098 -6.213 6.694 1.00 91.25 105 ARG A C 1
ATOM 831 O O . ARG A 1 105 ? -8.082 -6.572 7.326 1.00 91.25 105 ARG A O 1
ATOM 838 N N . LYS A 1 106 ? -6.462 -7.030 5.855 1.00 92.25 106 LYS A N 1
ATOM 839 C CA . LYS A 1 106 ? -6.787 -8.461 5.774 1.00 92.25 106 LYS A CA 1
ATOM 840 C C . LYS A 1 106 ? -6.554 -9.136 7.134 1.00 92.25 106 LYS A C 1
ATOM 842 O O . LYS A 1 106 ? -5.643 -8.771 7.887 1.00 92.25 106 LYS A O 1
ATOM 847 N N . GLN A 1 107 ? -7.356 -10.152 7.446 1.00 89.38 107 GLN A N 1
ATOM 848 C CA . GLN A 1 107 ? -7.226 -10.918 8.691 1.00 89.38 107 GLN A CA 1
ATOM 849 C C . GLN A 1 107 ? -5.802 -11.475 8.887 1.00 89.38 107 GLN A C 1
ATOM 851 O O . GLN A 1 107 ? -5.246 -11.385 9.985 1.00 89.38 107 GLN A O 1
ATOM 856 N N . PHE A 1 108 ? -5.171 -11.929 7.802 1.00 88.88 108 PHE A N 1
ATOM 857 C CA . PHE A 1 108 ? -3.817 -12.490 7.785 1.00 88.88 108 PHE A CA 1
ATOM 858 C C . PHE A 1 108 ? -2.827 -11.599 7.016 1.00 88.88 108 PHE A C 1
ATOM 860 O O . PHE A 1 108 ? -2.265 -11.992 5.998 1.00 88.88 108 PHE A O 1
ATOM 867 N N . THR A 1 109 ? -2.621 -10.369 7.492 1.00 90.50 109 THR A N 1
ATOM 868 C CA . THR A 1 109 ? -1.640 -9.435 6.908 1.00 90.50 109 THR A CA 1
ATOM 869 C C . THR A 1 109 ? -0.218 -9.701 7.413 1.00 90.50 109 THR A C 1
ATOM 871 O O . THR A 1 109 ? -0.008 -10.127 8.549 1.00 90.50 109 THR A O 1
ATOM 874 N N . TYR A 1 110 ? 0.774 -9.394 6.572 1.00 88.75 110 TYR A N 1
ATOM 875 C CA . TYR A 1 110 ? 2.195 -9.432 6.914 1.00 88.75 110 TYR A CA 1
ATOM 876 C C . TYR A 1 110 ? 2.512 -8.609 8.174 1.00 88.75 110 TYR A C 1
ATOM 878 O O . TYR A 1 110 ? 2.207 -7.419 8.258 1.00 88.75 110 TYR A O 1
ATOM 886 N N . LYS A 1 111 ? 3.148 -9.245 9.163 1.00 87.94 111 LYS A N 1
ATOM 887 C CA . LYS A 1 111 ? 3.288 -8.696 10.523 1.00 87.94 111 LYS A CA 1
ATOM 888 C C . LYS A 1 111 ? 4.087 -7.393 10.599 1.00 87.94 111 LYS A C 1
ATOM 890 O O . LYS A 1 111 ? 3.733 -6.521 11.380 1.00 87.94 111 LYS A O 1
ATOM 895 N N . HIS A 1 112 ? 5.121 -7.222 9.777 1.00 87.25 112 HIS A N 1
ATOM 896 C CA . HIS A 1 112 ? 5.962 -6.018 9.837 1.00 87.25 112 HIS A CA 1
ATOM 897 C C . HIS A 1 112 ? 5.209 -4.736 9.448 1.00 87.25 112 HIS A C 1
ATOM 899 O O . HIS A 1 112 ? 5.490 -3.664 9.974 1.00 87.25 112 HIS A O 1
ATOM 905 N N . VAL A 1 113 ? 4.206 -4.848 8.576 1.00 8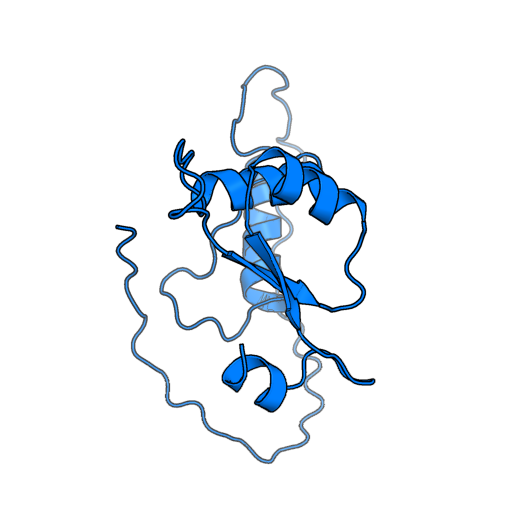6.62 113 VAL A N 1
ATOM 906 C CA . VAL A 1 113 ? 3.318 -3.734 8.201 1.00 86.62 113 VAL A CA 1
ATOM 907 C C . VAL A 1 113 ? 2.432 -3.335 9.389 1.00 86.62 113 VAL A C 1
ATOM 909 O O . VAL A 1 113 ? 2.141 -2.157 9.573 1.00 86.62 113 VAL A O 1
ATOM 912 N N . MET A 1 114 ? 2.057 -4.294 10.243 1.00 89.38 114 MET A N 1
ATOM 913 C CA . MET A 1 114 ? 1.269 -4.026 11.453 1.00 89.38 114 MET A CA 1
ATOM 914 C C . MET A 1 114 ? 2.070 -3.258 12.488 1.00 89.38 114 MET A C 1
ATOM 916 O O . MET A 1 114 ? 1.574 -2.273 13.013 1.00 89.38 114 MET A O 1
ATOM 920 N N . GLN A 1 115 ? 3.332 -3.631 12.697 1.00 90.12 115 GLN A N 1
ATOM 921 C CA . GLN A 1 115 ? 4.213 -2.923 13.627 1.00 90.12 115 GLN A CA 1
ATOM 922 C C . GLN A 1 115 ? 4.372 -1.441 13.248 1.00 90.12 115 GLN A C 1
ATOM 924 O O . GLN A 1 115 ? 4.370 -0.576 14.121 1.00 90.12 115 GLN A O 1
ATOM 929 N N . LEU A 1 116 ? 4.439 -1.131 11.946 1.00 90.50 116 LEU A N 1
ATOM 930 C CA . LEU A 1 116 ? 4.463 0.253 11.464 1.00 90.50 116 LEU A CA 1
ATOM 931 C C . LEU A 1 116 ? 3.151 0.999 11.756 1.00 90.50 116 LEU A C 1
ATOM 933 O O . LEU A 1 116 ? 3.190 2.140 12.210 1.00 90.50 116 LEU A O 1
ATOM 937 N N . ALA A 1 117 ? 1.998 0.366 11.539 1.00 89.50 117 ALA A N 1
ATOM 938 C CA . ALA A 1 117 ? 0.697 0.969 11.831 1.00 89.50 117 ALA A CA 1
ATOM 939 C C . ALA A 1 117 ? 0.459 1.169 13.340 1.00 89.50 117 ALA A C 1
ATOM 941 O O . ALA A 1 117 ? -0.020 2.222 13.760 1.00 89.50 117 ALA A O 1
ATOM 942 N N . GLU A 1 118 ? 0.844 0.189 14.160 1.00 88.56 118 GLU A N 1
ATOM 943 C CA . GLU A 1 118 ? 0.766 0.242 15.625 1.00 88.56 118 GLU A CA 1
ATOM 944 C C . GLU A 1 118 ? 1.644 1.364 16.186 1.00 88.56 118 GLU A C 1
ATOM 946 O O . GLU A 1 118 ? 1.208 2.096 17.075 1.00 88.56 118 GLU A O 1
ATOM 951 N N . SER A 1 119 ? 2.841 1.563 15.616 1.00 86.38 119 SER A N 1
ATOM 952 C CA . SER A 1 119 ? 3.744 2.655 16.013 1.00 86.38 119 SER A CA 1
ATOM 953 C C . SER A 1 119 ? 3.136 4.048 15.813 1.00 86.38 119 SER A C 1
ATOM 955 O O . SER A 1 119 ? 3.523 4.993 16.494 1.00 86.38 119 SER A O 1
ATOM 957 N N . ARG A 1 120 ? 2.144 4.164 14.920 1.00 85.88 120 ARG A N 1
ATOM 958 C CA . ARG A 1 120 ? 1.399 5.398 14.631 1.00 85.88 120 ARG A CA 1
ATOM 959 C C . ARG A 1 120 ? 0.066 5.489 15.361 1.00 85.88 120 ARG A C 1
ATOM 961 O O . ARG A 1 120 ? -0.752 6.342 15.045 1.00 85.88 120 ARG A O 1
ATOM 968 N N . TRP A 1 121 ? -0.161 4.616 16.340 1.00 87.06 121 TRP A N 1
ATOM 969 C CA . TRP A 1 121 ? -1.325 4.662 17.222 1.00 87.06 121 TRP A CA 1
ATOM 970 C C . TRP A 1 121 ? -2.686 4.463 16.524 1.00 87.06 121 TRP A C 1
ATOM 972 O O . TRP A 1 121 ? -3.726 4.767 17.117 1.00 87.06 121 TRP A O 1
ATOM 982 N N . LEU A 1 122 ? -2.694 3.894 15.315 1.00 89.38 122 LEU A N 1
ATOM 983 C CA . LEU A 1 122 ? -3.898 3.660 14.511 1.00 89.38 122 LEU A CA 1
ATOM 984 C C . LEU A 1 122 ? -4.789 2.559 15.104 1.00 89.38 122 LEU A C 1
ATOM 986 O O . LEU A 1 122 ? -4.311 1.603 15.721 1.00 89.38 122 LEU A O 1
ATOM 990 N N . GLN A 1 123 ? -6.099 2.662 14.883 1.00 89.88 123 GLN A N 1
ATOM 991 C CA . GLN A 1 123 ? -7.051 1.606 15.214 1.00 89.88 123 GLN A CA 1
ATOM 992 C C . GLN A 1 123 ? -7.062 0.553 14.103 1.00 89.88 123 GLN A C 1
ATOM 994 O O . GLN A 1 123 ? -7.641 0.745 13.038 1.00 89.88 123 GLN A O 1
ATOM 999 N N . ILE A 1 124 ? -6.419 -0.585 14.349 1.00 91.12 124 ILE A N 1
ATOM 1000 C CA . ILE A 1 124 ? -6.291 -1.647 13.349 1.00 91.12 124 ILE A CA 1
ATOM 1001 C C . ILE A 1 124 ? -7.524 -2.551 13.382 1.00 91.12 124 ILE A C 1
ATOM 1003 O O . ILE A 1 124 ? -7.764 -3.239 14.375 1.00 91.12 124 ILE A O 1
ATOM 1007 N N . VAL A 1 125 ? -8.264 -2.604 12.274 1.00 92.12 125 VAL A N 1
ATOM 1008 C CA . VAL A 1 125 ? -9.495 -3.397 12.153 1.00 92.12 125 VAL A CA 1
ATOM 1009 C C . VAL A 1 125 ? -9.312 -4.496 11.097 1.00 92.12 125 VAL A C 1
ATOM 1011 O O . VAL A 1 125 ? -9.077 -4.199 9.921 1.00 92.12 125 VAL A O 1
ATOM 1014 N N . PRO A 1 126 ? -9.364 -5.783 11.488 1.00 91.75 126 PRO A N 1
ATOM 1015 C CA . PRO A 1 126 ? -9.253 -6.887 10.547 1.00 91.75 126 PRO A CA 1
ATOM 1016 C C . PRO A 1 126 ? -10.571 -7.120 9.796 1.00 91.75 126 PRO A C 1
ATOM 1018 O O . PRO A 1 126 ? -11.631 -7.234 10.401 1.00 91.75 126 PRO A O 1
ATOM 1021 N N . VAL A 1 127 ? -10.476 -7.281 8.480 1.00 93.88 127 VAL A N 1
ATOM 1022 C CA . VAL A 1 127 ? -11.571 -7.657 7.582 1.00 93.88 127 VAL A CA 1
ATOM 1023 C C . VAL A 1 127 ? -11.435 -9.134 7.225 1.00 93.88 127 VAL A C 1
ATOM 1025 O O . VAL A 1 127 ? -10.329 -9.627 6.956 1.00 93.88 127 VAL A O 1
ATOM 1028 N N . ARG A 1 128 ? -12.566 -9.845 7.242 1.00 92.75 128 ARG A N 1
ATOM 1029 C CA . ARG A 1 128 ? -12.638 -11.273 6.916 1.00 92.75 128 ARG A CA 1
ATOM 1030 C C . ARG A 1 128 ? -12.220 -11.516 5.467 1.00 92.75 128 ARG A C 1
ATOM 1032 O O . ARG A 1 128 ? -12.574 -10.749 4.571 1.00 92.75 128 ARG A O 1
ATOM 1039 N N . ILE A 1 129 ? -11.484 -12.602 5.263 1.00 93.94 129 ILE A N 1
ATOM 1040 C CA . ILE A 1 129 ? -11.043 -13.043 3.942 1.00 93.94 129 ILE A CA 1
ATOM 1041 C C . ILE A 1 129 ? -11.541 -14.458 3.638 1.00 93.94 129 ILE A C 1
ATOM 1043 O O . ILE A 1 129 ? -11.810 -15.225 4.565 1.00 93.94 129 ILE A O 1
ATOM 1047 N N . ASP A 1 130 ? -11.642 -14.786 2.358 1.00 92.88 130 ASP A N 1
ATOM 1048 C CA . ASP A 1 130 ? -11.834 -16.134 1.825 1.00 92.88 130 ASP A CA 1
ATOM 1049 C C . ASP A 1 130 ? -10.582 -16.589 1.042 1.00 92.88 130 ASP A C 1
ATOM 1051 O O . ASP A 1 130 ? -9.486 -16.057 1.244 1.00 92.88 130 ASP A O 1
ATOM 1055 N N . ALA A 1 131 ? -10.721 -17.612 0.193 1.00 92.88 131 ALA A N 1
ATOM 1056 C CA . ALA A 1 131 ? -9.622 -18.140 -0.614 1.00 92.88 131 ALA A CA 1
ATOM 1057 C C . ALA A 1 131 ? -9.134 -17.166 -1.705 1.00 92.88 131 ALA A C 1
ATOM 1059 O O . ALA A 1 131 ? -7.980 -17.259 -2.121 1.00 92.88 131 ALA A O 1
ATOM 1060 N N . GLU A 1 132 ? -9.978 -16.234 -2.150 1.00 91.75 132 GLU A N 1
ATOM 1061 C CA . GLU A 1 132 ? -9.668 -15.268 -3.210 1.00 91.75 132 GLU A CA 1
ATOM 1062 C C . GLU A 1 132 ? -9.194 -13.927 -2.634 1.00 91.75 132 GLU A C 1
ATOM 1064 O O . GLU A 1 132 ? -8.393 -13.215 -3.247 1.00 91.75 132 GLU A O 1
ATOM 1069 N N . GLY A 1 133 ? -9.620 -13.580 -1.418 1.00 90.69 133 GLY A N 1
ATOM 1070 C CA . GLY A 1 133 ? -9.150 -12.392 -0.722 1.00 90.69 133 GLY A CA 1
ATOM 1071 C C . GLY A 1 133 ? -10.203 -11.764 0.176 1.00 90.69 133 GLY A C 1
ATOM 1072 O O . GLY A 1 133 ? -10.829 -12.434 0.982 1.00 90.69 133 GLY A O 1
ATOM 1073 N N . ILE A 1 134 ? -10.318 -10.434 0.132 1.00 91.75 134 ILE A N 1
ATOM 1074 C CA . ILE A 1 134 ? -11.264 -9.703 0.988 1.00 91.75 134 ILE A CA 1
ATOM 1075 C C . ILE A 1 134 ? -12.681 -9.973 0.497 1.00 91.75 134 ILE A C 1
ATOM 1077 O O . ILE A 1 134 ? -12.981 -9.713 -0.664 1.00 91.75 134 ILE A O 1
ATOM 1081 N N . VAL A 1 135 ? -13.553 -10.411 1.404 1.00 91.38 135 VAL A N 1
ATOM 1082 C CA . VAL A 1 135 ? -14.973 -10.602 1.101 1.00 91.38 135 VAL A CA 1
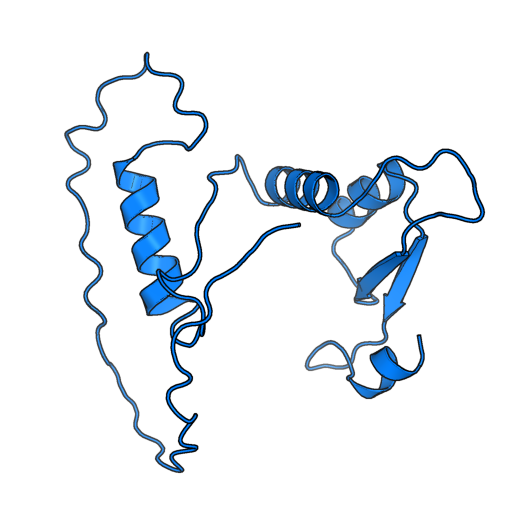ATOM 1083 C C . VAL A 1 135 ? -15.662 -9.230 1.078 1.00 91.38 135 VAL A C 1
ATOM 1085 O O . VAL A 1 135 ? -15.652 -8.554 2.111 1.00 91.38 135 VAL A O 1
ATOM 1088 N N . PRO A 1 136 ? -16.304 -8.804 -0.028 1.00 90.00 136 PRO A N 1
ATOM 1089 C CA . PRO A 1 136 ? -16.939 -7.484 -0.109 1.00 90.00 136 PRO A CA 1
ATOM 1090 C C . PRO A 1 136 ? -18.006 -7.257 0.968 1.00 90.00 136 PRO A C 1
ATOM 1092 O O . PRO A 1 136 ? -18.007 -6.223 1.627 1.00 90.00 136 PRO A O 1
ATOM 1095 N N . S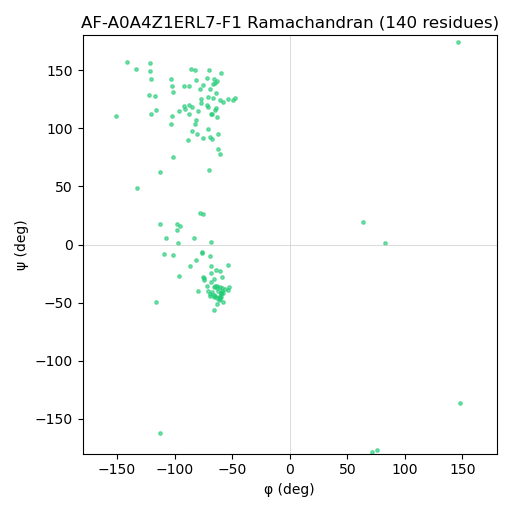ER A 1 137 ? -18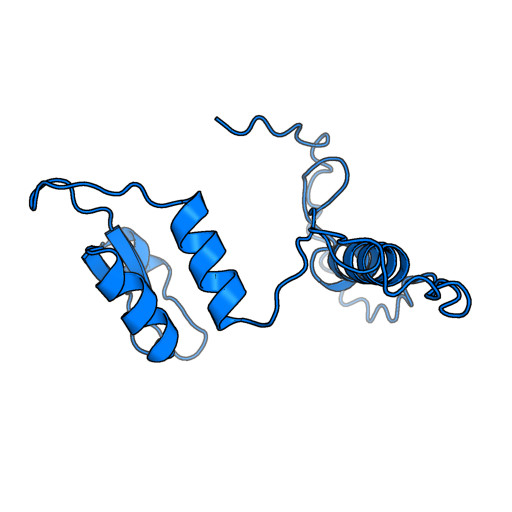.836 -8.269 1.243 1.00 89.12 137 SER A N 1
ATOM 1096 C CA . SER A 1 137 ? -19.861 -8.192 2.294 1.00 89.12 137 SER A CA 1
ATOM 1097 C C . SER A 1 137 ? -19.283 -8.048 3.702 1.00 89.12 137 SER A C 1
ATOM 1099 O O . SER A 1 137 ? -19.962 -7.563 4.600 1.00 89.12 137 SER A O 1
ATOM 1101 N N . ALA A 1 138 ? -18.022 -8.441 3.917 1.00 85.75 138 ALA A N 1
ATOM 1102 C CA . ALA A 1 138 ? -17.355 -8.190 5.187 1.00 85.75 138 ALA A CA 1
ATOM 1103 C C . ALA A 1 138 ? -16.953 -6.717 5.337 1.00 85.75 138 ALA A C 1
ATOM 1105 O O . ALA A 1 138 ? -16.908 -6.236 6.462 1.00 85.75 138 ALA A O 1
ATOM 1106 N N . LEU A 1 139 ? -16.687 -6.001 4.239 1.00 85.31 139 LEU A N 1
ATOM 1107 C CA . LEU A 1 139 ? -16.320 -4.584 4.270 1.00 85.31 139 LEU A CA 1
ATOM 1108 C C . LEU A 1 139 ? -17.512 -3.688 4.624 1.00 85.31 139 LEU A C 1
ATOM 1110 O O . LEU A 1 139 ? -17.342 -2.713 5.341 1.00 85.31 139 LEU A O 1
ATOM 1114 N N . GLU A 1 140 ? -18.713 -4.047 4.169 1.00 86.00 140 GLU A N 1
ATOM 1115 C CA . GLU A 1 140 ? -19.958 -3.327 4.485 1.00 86.00 140 GLU A CA 1
ATOM 1116 C C . GLU A 1 140 ? -20.368 -3.449 5.962 1.00 86.00 140 GLU A C 1
ATOM 1118 O O . GLU A 1 140 ? -21.176 -2.666 6.451 1.00 86.00 140 GLU A O 1
ATOM 1123 N N . SER A 1 141 ? -19.828 -4.447 6.666 1.00 79.38 141 SER A N 1
ATOM 1124 C CA . SER A 1 141 ? -20.167 -4.754 8.060 1.00 79.38 141 SER A CA 1
ATOM 1125 C C . SER A 1 141 ? -19.206 -4.167 9.102 1.00 79.38 141 SER A C 1
ATOM 1127 O O . SER A 1 141 ? -19.375 -4.447 10.291 1.00 79.38 141 SER A O 1
ATOM 1129 N N . VAL A 1 142 ? -18.186 -3.420 8.663 1.00 73.38 142 VAL A N 1
ATOM 1130 C CA . VAL A 1 142 ? -17.158 -2.789 9.514 1.00 73.38 142 VAL A CA 1
ATOM 1131 C C . VAL A 1 142 ? -17.527 -1.344 9.811 1.00 73.38 142 VAL A C 1
ATOM 1133 O O . VAL A 1 142 ? -17.380 -0.957 10.991 1.00 73.38 142 VAL A O 1
#

Organism: NCBI:txid87230

Mean predicted aligned error: 12.09 Å

pLDDT: mean 75.15, std 18.88, range [29.23, 93.94]

Nearest PDB structures (foldseek):
  4gdy-assembly1_A  TM=8.564E-01  e=8.013E-03  Homo sapiens
  4gdy-assembly1_B  TM=8.547E-01  e=1.669E-02  Homo sapiens
  6t8q-assembly1_A  TM=8.162E-01  e=2.330E-02  Homo sapiens
  6m4y-assembly1_A-2  TM=8.039E-01  e=1.365E+00  Methanocaldococcus jannaschii DSM 2661
  6jy1-assembly1_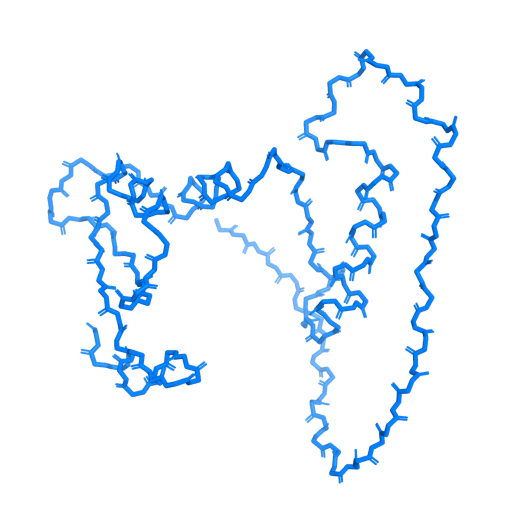A-2  TM=8.022E-01  e=1.365E+00  Methanocaldococcus jannaschii DSM 2661